Protein AF-G1K058-F1 (afdb_monomer_lite)

Radius of gyration: 16.34 Å; chains: 1; bounding box: 38×43×38 Å

Organism: Rhodnius prolixus (NCBI:txid13249)

Structure (mmCIF, N/CA/C/O backbone):
data_AF-G1K058-F1
#
_entry.id   AF-G1K058-F1
#
loop_
_atom_site.group_PDB
_atom_site.id
_atom_site.type_symbol
_atom_site.label_atom_id
_atom_site.label_alt_id
_atom_site.label_comp_id
_atom_site.label_asym_id
_atom_site.label_entity_id
_atom_site.label_seq_id
_atom_site.pdbx_PDB_ins_code
_atom_site.Cartn_x
_atom_site.Cartn_y
_atom_site.Cartn_z
_atom_site.occupancy
_atom_site.B_iso_or_equiv
_atom_site.auth_seq_id
_atom_site.auth_comp_id
_atom_site.auth_asym_id
_atom_site.auth_atom_id
_atom_site.pdbx_PDB_model_num
ATOM 1 N N . MET A 1 1 ? -13.792 -32.133 -1.913 1.00 38.25 1 MET A N 1
ATOM 2 C CA . MET A 1 1 ? -14.196 -30.854 -1.300 1.00 38.25 1 MET A CA 1
ATOM 3 C C . MET A 1 1 ? -13.817 -29.786 -2.301 1.00 38.25 1 MET A C 1
ATOM 5 O O . MET A 1 1 ? -12.653 -29.425 -2.386 1.00 38.25 1 MET A O 1
ATOM 9 N N . THR A 1 2 ? -14.744 -29.449 -3.188 1.00 34.19 2 THR A N 1
ATOM 10 C CA . THR A 1 2 ? -14.506 -28.474 -4.255 1.00 34.19 2 THR A CA 1
ATOM 11 C C . THR A 1 2 ? -14.747 -27.106 -3.640 1.00 34.19 2 THR A C 1
ATOM 13 O O . THR A 1 2 ? -15.838 -26.860 -3.135 1.00 34.19 2 THR A O 1
ATOM 16 N N . VAL A 1 3 ? -13.718 -26.263 -3.585 1.00 43.19 3 VAL A N 1
ATOM 17 C CA . VAL A 1 3 ? -13.903 -24.854 -3.238 1.00 43.19 3 VAL A CA 1
ATOM 18 C C . VAL A 1 3 ? -14.385 -24.167 -4.507 1.00 43.19 3 VAL A C 1
ATOM 20 O O . VAL A 1 3 ? -13.670 -24.126 -5.505 1.00 43.19 3 VAL A O 1
ATOM 23 N N . GLU A 1 4 ? -15.638 -23.729 -4.514 1.00 37.53 4 GLU A N 1
ATOM 24 C CA . GLU A 1 4 ? -16.128 -22.883 -5.594 1.00 37.53 4 GLU A CA 1
ATOM 25 C C . GLU A 1 4 ? -15.493 -21.506 -5.412 1.00 37.53 4 GLU A C 1
ATOM 27 O O . GLU A 1 4 ? -15.563 -20.914 -4.333 1.00 37.53 4 GLU A O 1
ATOM 32 N N . ALA A 1 5 ? -14.797 -21.030 -6.444 1.00 46.59 5 ALA A N 1
ATOM 33 C CA . ALA A 1 5 ? -14.341 -19.654 -6.491 1.00 46.59 5 ALA A CA 1
ATOM 34 C C . ALA A 1 5 ? -15.591 -18.772 -6.469 1.00 46.59 5 ALA A C 1
ATOM 36 O O . ALA A 1 5 ? -16.369 -18.787 -7.421 1.00 46.59 5 ALA A O 1
ATOM 37 N N . GLY A 1 6 ? -15.810 -18.056 -5.366 1.00 39.38 6 GLY A N 1
ATOM 38 C CA . GLY A 1 6 ? -16.866 -17.058 -5.290 1.00 39.38 6 GLY A CA 1
ATOM 39 C C . GLY A 1 6 ? -16.645 -16.048 -6.407 1.00 39.38 6 GLY A C 1
ATOM 40 O O . GLY A 1 6 ? -15.628 -15.356 -6.436 1.00 39.38 6 GLY A O 1
ATOM 41 N N . THR A 1 7 ? -17.565 -16.007 -7.362 1.00 42.97 7 THR A N 1
ATOM 42 C CA . THR A 1 7 ? -17.615 -14.953 -8.362 1.00 42.97 7 THR A CA 1
ATOM 43 C C . THR A 1 7 ? -17.923 -13.660 -7.615 1.00 42.97 7 THR A C 1
ATOM 45 O O . THR A 1 7 ? -19.024 -13.495 -7.091 1.00 42.97 7 THR A O 1
ATOM 48 N N . ASN A 1 8 ? -16.941 -12.758 -7.516 1.00 55.53 8 ASN A N 1
ATOM 49 C CA . ASN A 1 8 ? -17.161 -11.378 -7.084 1.00 55.53 8 ASN A CA 1
ATOM 50 C C . ASN A 1 8 ? -17.975 -10.657 -8.172 1.00 55.53 8 ASN A C 1
ATOM 52 O O . ASN A 1 8 ? -17.458 -9.828 -8.912 1.00 55.53 8 ASN A O 1
ATOM 56 N N . GLU A 1 9 ? -19.254 -10.997 -8.288 1.00 51.84 9 GLU A N 1
ATOM 57 C CA . GLU A 1 9 ? -20.244 -10.182 -8.985 1.00 51.84 9 GLU A CA 1
ATOM 58 C C . GLU A 1 9 ? -20.846 -9.216 -7.961 1.00 51.84 9 GLU A C 1
ATOM 60 O O . GLU A 1 9 ? -22.005 -9.313 -7.566 1.00 51.84 9 GLU A O 1
ATOM 65 N N . SER A 1 10 ? -20.015 -8.297 -7.468 1.00 53.34 10 SER A N 1
ATOM 66 C CA . SER A 1 10 ? -20.518 -7.098 -6.798 1.00 53.34 10 SER A CA 1
ATOM 67 C C . SER A 1 10 ? -21.114 -6.184 -7.873 1.00 53.34 10 SER A C 1
ATOM 69 O O . SER A 1 10 ? -20.532 -6.085 -8.956 1.00 53.34 10 SER A O 1
ATOM 71 N N . PRO A 1 11 ? -22.256 -5.517 -7.631 1.00 47.69 11 PRO A N 1
ATOM 72 C CA . PRO A 1 11 ? -22.833 -4.614 -8.616 1.00 47.69 11 PRO A CA 1
ATOM 73 C C . PRO A 1 11 ? -21.795 -3.539 -8.941 1.00 47.69 11 PRO A C 1
ATOM 75 O O . PRO A 1 11 ? -21.258 -2.916 -8.027 1.00 47.69 11 PRO A O 1
ATOM 78 N N . ASN A 1 12 ? -21.488 -3.392 -10.234 1.00 54.22 12 ASN A N 1
ATOM 79 C CA . ASN A 1 12 ? -20.564 -2.412 -10.804 1.00 54.22 12 ASN A CA 1
ATOM 80 C C . ASN A 1 12 ? -20.955 -0.985 -10.390 1.00 54.22 12 ASN A C 1
ATOM 82 O O . ASN A 1 12 ? -21.570 -0.248 -11.158 1.00 54.22 12 ASN A O 1
ATOM 86 N N . GLU A 1 13 ? -20.583 -0.572 -9.189 1.00 55.97 13 GLU A N 1
ATOM 87 C CA . GLU A 1 13 ? -20.250 0.817 -8.945 1.00 55.97 13 GLU A CA 1
ATOM 88 C C . GLU A 1 13 ? -18.752 0.907 -9.217 1.00 55.97 13 GLU A C 1
ATOM 90 O O . GLU A 1 13 ? -17.918 0.469 -8.423 1.00 55.97 13 GLU A O 1
ATOM 95 N N . GLU A 1 14 ? -18.430 1.330 -10.439 1.00 68.06 14 GLU A N 1
ATOM 96 C CA . GLU A 1 14 ? -17.064 1.539 -10.904 1.00 68.06 14 GLU A CA 1
ATOM 97 C C . GLU A 1 14 ? -16.303 2.337 -9.837 1.00 68.06 14 GLU A C 1
ATOM 99 O O . GLU A 1 14 ? -16.701 3.451 -9.483 1.00 68.06 14 GLU A O 1
ATOM 104 N N . TYR A 1 15 ? -15.250 1.748 -9.261 1.00 72.75 15 TYR A N 1
ATOM 105 C CA . TYR A 1 15 ? -14.476 2.423 -8.226 1.00 72.75 15 TYR A CA 1
ATOM 106 C C . TYR A 1 15 ? -13.841 3.674 -8.831 1.00 72.75 15 TYR A C 1
ATOM 108 O O . TYR A 1 15 ? -12.884 3.606 -9.604 1.00 72.75 15 TYR A O 1
ATOM 116 N N . LYS A 1 16 ? -14.391 4.838 -8.482 1.00 80.38 16 LYS A N 1
ATOM 117 C CA . LYS A 1 16 ? -13.904 6.115 -8.987 1.00 80.38 16 LYS A CA 1
ATOM 118 C C . LYS A 1 16 ? -12.672 6.535 -8.198 1.00 80.38 16 LYS A C 1
ATOM 120 O O . LYS A 1 16 ? -12.778 7.192 -7.162 1.00 80.38 16 LYS A O 1
ATOM 125 N N . ALA A 1 17 ? -11.507 6.165 -8.713 1.00 85.06 17 ALA A N 1
ATOM 126 C CA . ALA A 1 17 ? -10.233 6.585 -8.154 1.00 85.06 17 ALA A CA 1
ATOM 127 C C . ALA A 1 17 ? -10.122 8.124 -8.084 1.00 85.06 17 ALA A C 1
ATOM 129 O O . ALA A 1 17 ? -10.729 8.843 -8.896 1.00 85.06 17 ALA A O 1
ATOM 130 N N . PRO A 1 18 ? -9.361 8.656 -7.113 1.00 87.62 18 PRO A N 1
ATOM 131 C CA . PRO A 1 18 ? -9.090 10.083 -7.049 1.00 87.62 18 PRO A CA 1
ATOM 132 C C . PRO A 1 18 ? -8.324 10.534 -8.298 1.00 87.62 18 PRO A C 1
ATOM 134 O O . PRO A 1 18 ? -7.562 9.773 -8.886 1.00 87.62 18 PRO A O 1
ATOM 137 N N . ALA A 1 19 ? -8.516 11.790 -8.709 1.00 89.38 19 ALA A N 1
ATOM 138 C CA . ALA A 1 19 ? -7.900 12.327 -9.930 1.00 89.38 19 ALA A CA 1
ATOM 139 C C . ALA A 1 19 ? -6.358 12.357 -9.878 1.00 89.38 19 ALA A C 1
ATOM 141 O O . ALA A 1 19 ? -5.703 12.419 -10.912 1.00 89.38 19 ALA A O 1
ATOM 142 N N . SER A 1 20 ? -5.798 12.331 -8.670 1.00 92.62 20 SER A N 1
ATOM 143 C CA . SER A 1 20 ? -4.372 12.249 -8.343 1.00 92.62 20 SER A CA 1
ATOM 144 C C . SER A 1 20 ? -3.813 10.824 -8.373 1.00 92.62 20 SER A C 1
ATOM 146 O O . SER A 1 20 ? -2.597 10.659 -8.279 1.00 92.62 20 SER A O 1
ATOM 148 N N . ALA A 1 21 ? -4.658 9.793 -8.476 1.00 95.38 21 ALA A N 1
ATOM 149 C CA . ALA A 1 21 ? -4.185 8.420 -8.540 1.00 95.38 21 ALA A CA 1
ATOM 150 C C . ALA A 1 21 ? -3.458 8.152 -9.864 1.00 95.38 21 ALA A C 1
ATOM 152 O O . ALA A 1 21 ? -3.934 8.505 -10.942 1.00 95.38 21 ALA A O 1
ATOM 153 N N . LEU A 1 22 ? -2.313 7.484 -9.765 1.00 96.62 22 LEU A N 1
ATOM 154 C CA . LEU A 1 22 ? -1.502 7.042 -10.889 1.00 96.62 22 LEU A CA 1
ATOM 155 C C . LEU A 1 22 ? -1.647 5.535 -11.063 1.00 96.62 22 LEU A C 1
ATOM 157 O O . LEU A 1 22 ? -1.559 4.783 -10.091 1.00 96.62 22 LEU A O 1
ATOM 161 N N . ASP A 1 23 ? -1.820 5.095 -12.304 1.00 96.06 23 ASP A N 1
ATOM 162 C CA . ASP A 1 23 ? -1.724 3.681 -12.642 1.00 96.06 23 ASP A CA 1
ATOM 163 C C . ASP A 1 23 ? -0.254 3.248 -12.633 1.00 96.06 23 ASP A C 1
ATOM 165 O O . ASP A 1 23 ? 0.580 3.812 -13.344 1.00 96.06 23 ASP A O 1
ATOM 169 N N . VAL A 1 24 ? 0.068 2.276 -11.777 1.00 96.50 24 VAL A N 1
ATOM 170 C CA . VAL A 1 24 ? 1.431 1.742 -11.610 1.00 96.50 24 VAL A CA 1
ATOM 171 C C . VAL A 1 24 ? 1.612 0.374 -12.268 1.00 96.50 24 VAL A C 1
ATOM 173 O O . VAL A 1 24 ? 2.654 -0.263 -12.097 1.00 96.50 24 VAL A O 1
ATOM 176 N N . THR A 1 25 ? 0.608 -0.105 -13.003 1.00 96.69 25 THR A N 1
ATOM 177 C CA . THR A 1 25 ? 0.696 -1.364 -13.743 1.00 96.69 25 THR A CA 1
ATOM 178 C C . THR A 1 25 ? 1.578 -1.204 -14.989 1.00 96.69 25 THR A C 1
ATOM 180 O O . THR A 1 25 ? 1.570 -0.150 -15.627 1.00 96.69 25 THR A O 1
ATOM 183 N N . PRO A 1 26 ? 2.341 -2.239 -15.394 1.00 97.06 26 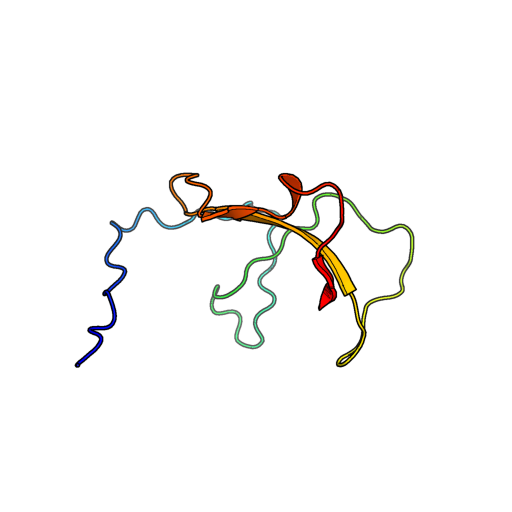PRO A N 1
ATOM 184 C CA . PRO A 1 26 ? 3.160 -2.169 -16.609 1.00 97.06 26 PRO A CA 1
ATOM 185 C C . PRO A 1 26 ? 2.352 -1.927 -17.893 1.00 97.06 26 PRO A C 1
ATOM 187 O O . PRO A 1 26 ? 2.880 -1.393 -18.866 1.00 97.06 26 PRO A O 1
ATOM 190 N N . THR A 1 27 ? 1.093 -2.365 -17.904 1.00 97.44 27 THR A N 1
ATOM 191 C CA . THR A 1 27 ? 0.164 -2.335 -19.043 1.00 97.44 27 THR A CA 1
ATOM 192 C C . THR A 1 27 ? -0.773 -1.133 -19.042 1.00 97.44 27 THR A C 1
ATOM 194 O O . THR A 1 27 ? -1.433 -0.915 -20.056 1.00 97.44 27 THR A O 1
ATOM 197 N N . LEU A 1 28 ? -0.807 -0.350 -17.958 1.00 95.19 28 LEU A N 1
ATOM 198 C CA . LEU A 1 28 ? -1.755 0.750 -17.752 1.00 95.19 28 LEU A CA 1
ATOM 199 C C . LEU A 1 28 ? -3.217 0.299 -17.917 1.00 95.19 28 LEU A C 1
ATOM 201 O O . LEU A 1 28 ? -4.003 0.914 -18.639 1.00 95.19 28 LEU A O 1
ATOM 205 N N . ASP A 1 29 ? -3.552 -0.836 -17.303 1.00 95.06 29 ASP A N 1
ATOM 206 C CA . ASP A 1 29 ? -4.865 -1.479 -17.416 1.00 95.06 29 ASP A CA 1
ATOM 207 C C . ASP A 1 29 ? -5.832 -1.133 -16.273 1.00 95.06 29 ASP A C 1
ATOM 209 O O . ASP A 1 29 ? -6.945 -1.658 -16.221 1.00 95.06 29 ASP A O 1
ATOM 213 N N . GLY A 1 30 ? -5.431 -0.246 -15.363 1.00 93.06 30 GLY A N 1
ATOM 214 C CA . GLY A 1 30 ? -6.221 0.161 -14.207 1.00 93.06 30 GLY A CA 1
ATOM 215 C C . GLY A 1 30 ? -6.241 -0.853 -13.062 1.00 93.06 30 GLY A C 1
ATOM 216 O O . GLY A 1 30 ? -6.975 -0.645 -12.097 1.00 93.06 30 GLY A O 1
ATOM 217 N N . GLY A 1 31 ? -5.447 -1.930 -13.120 1.00 94.81 31 GLY A N 1
ATOM 218 C CA . GLY A 1 31 ? -5.443 -2.972 -12.090 1.00 94.81 31 GLY A CA 1
ATOM 219 C C . GLY A 1 31 ? -4.951 -2.500 -10.716 1.00 94.81 31 GLY A C 1
ATOM 220 O O . GLY A 1 31 ? -5.461 -2.955 -9.691 1.00 94.81 31 GLY A O 1
ATOM 221 N N . VAL A 1 32 ? -3.979 -1.577 -10.670 1.00 95.75 32 VAL A N 1
ATOM 222 C CA . VAL A 1 32 ? -3.466 -0.983 -9.422 1.00 95.75 32 VAL A CA 1
ATOM 223 C C . VAL A 1 32 ? -3.288 0.522 -9.588 1.00 95.75 32 VAL A C 1
ATOM 225 O O . VAL A 1 32 ? -2.377 0.989 -10.270 1.00 95.75 32 VAL A O 1
ATOM 228 N N . LEU A 1 33 ? -4.129 1.277 -8.883 1.00 95.62 33 LEU A N 1
ATOM 229 C CA . LEU A 1 33 ? -4.085 2.735 -8.835 1.00 95.62 33 LEU A CA 1
ATOM 230 C C . LEU A 1 33 ? -3.505 3.191 -7.490 1.00 95.62 33 LEU A C 1
ATOM 232 O O . LEU A 1 33 ? -3.981 2.789 -6.427 1.00 95.62 33 LEU A O 1
ATOM 236 N N . LYS A 1 34 ? -2.462 4.023 -7.532 1.00 95.88 34 LYS A N 1
ATOM 237 C CA . LYS A 1 34 ? -1.718 4.500 -6.360 1.00 95.88 34 LYS A CA 1
ATOM 238 C C . LYS A 1 34 ? -1.827 6.014 -6.232 1.00 95.88 34 LYS A C 1
ATOM 240 O O . LYS A 1 34 ? -1.521 6.743 -7.167 1.00 95.88 34 LYS A O 1
ATOM 245 N N . GLU A 1 35 ? -2.133 6.485 -5.032 1.00 96.00 35 GLU A N 1
ATOM 246 C CA . GLU A 1 35 ? -2.020 7.893 -4.650 1.00 96.00 35 GLU A CA 1
ATOM 247 C C . GLU A 1 35 ? -1.040 8.039 -3.477 1.00 96.00 35 GLU A C 1
ATOM 249 O O . GLU A 1 35 ? -1.046 7.228 -2.546 1.00 96.00 35 GLU A O 1
ATOM 254 N N . ILE A 1 36 ? -0.195 9.074 -3.508 1.00 95.50 36 ILE A N 1
ATOM 255 C CA . ILE A 1 36 ? 0.638 9.461 -2.365 1.00 95.50 36 ILE A CA 1
ATOM 256 C C . ILE A 1 36 ? -0.112 10.531 -1.569 1.00 95.50 36 ILE A C 1
ATOM 258 O O . ILE A 1 36 ? -0.253 11.665 -2.010 1.00 95.50 36 ILE A O 1
ATOM 262 N N . ILE A 1 37 ? -0.591 10.163 -0.379 1.00 95.38 37 ILE A N 1
ATOM 263 C CA . ILE A 1 37 ? -1.323 11.078 0.517 1.00 95.38 37 ILE A CA 1
ATOM 264 C C . ILE A 1 37 ? -0.351 11.972 1.303 1.00 95.38 37 ILE A C 1
ATOM 266 O O . ILE A 1 37 ? -0.656 13.118 1.632 1.00 95.38 37 ILE A O 1
ATOM 270 N N . LYS A 1 38 ? 0.825 11.432 1.636 1.00 95.38 38 LYS A N 1
ATOM 271 C CA . LYS A 1 38 ? 1.908 12.135 2.322 1.00 95.38 38 LYS A CA 1
ATOM 272 C C . LYS A 1 38 ? 3.243 11.579 1.840 1.00 95.38 38 LYS A C 1
ATOM 274 O O . LYS A 1 38 ? 3.441 10.367 1.891 1.00 95.38 38 LYS A O 1
ATOM 279 N N . GLU A 1 39 ? 4.134 12.469 1.417 1.00 95.62 39 GLU A N 1
ATOM 280 C CA . GLU A 1 39 ? 5.486 12.107 0.994 1.00 95.62 39 GLU A CA 1
ATOM 281 C C . GLU A 1 39 ? 6.325 11.554 2.151 1.00 95.62 39 GLU A C 1
ATOM 283 O O . GLU A 1 39 ? 6.142 11.918 3.320 1.00 95.62 39 GLU A O 1
ATOM 288 N N . GLY A 1 40 ? 7.247 10.659 1.801 1.00 94.00 40 GLY A N 1
ATOM 289 C CA . GLY A 1 40 ? 8.292 10.204 2.709 1.00 94.00 40 GLY A CA 1
ATOM 290 C C . GLY A 1 40 ? 9.335 11.295 2.955 1.00 94.00 40 GLY A C 1
ATOM 291 O O . GLY A 1 40 ? 9.424 12.274 2.224 1.00 94.00 40 GLY A O 1
ATOM 292 N N . GLU A 1 41 ? 10.139 11.120 4.000 1.00 95.31 41 GLU A N 1
ATOM 293 C CA . GLU A 1 41 ? 11.241 12.044 4.317 1.00 95.31 41 GLU A CA 1
ATOM 294 C C . GLU A 1 41 ? 12.554 11.669 3.607 1.00 95.31 41 GLU A C 1
ATOM 296 O O . GLU A 1 41 ? 13.504 12.446 3.614 1.00 95.31 41 GLU A O 1
ATOM 301 N N . SER A 1 42 ? 12.615 10.473 3.014 1.00 93.75 42 SER A N 1
ATOM 302 C CA . SER A 1 42 ? 13.783 9.922 2.326 1.00 93.75 42 SER A CA 1
ATOM 303 C C . SER A 1 42 ? 13.435 9.582 0.881 1.00 93.75 42 SER A C 1
ATOM 305 O O . SER A 1 42 ? 12.316 9.161 0.593 1.00 93.75 42 SER A O 1
ATOM 307 N N . GLU A 1 43 ? 14.428 9.696 0.004 1.00 92.69 43 GLU A N 1
ATOM 308 C CA . GLU A 1 43 ? 14.367 9.242 -1.390 1.00 92.69 43 GLU A CA 1
ATOM 309 C C . GLU A 1 43 ? 14.590 7.721 -1.522 1.00 92.69 43 GLU A C 1
ATOM 311 O O . GLU A 1 43 ? 14.441 7.144 -2.600 1.00 92.69 43 GLU A O 1
ATOM 316 N N . GLU A 1 44 ? 14.981 7.044 -0.436 1.00 94.19 44 GLU A N 1
ATOM 317 C CA . GLU A 1 44 ? 15.180 5.597 -0.433 1.00 94.19 44 GLU A CA 1
ATOM 318 C C . GLU A 1 44 ? 13.846 4.848 -0.543 1.00 94.19 44 GLU A C 1
ATOM 320 O O . GLU A 1 44 ? 12.867 5.146 0.142 1.00 94.19 44 GLU A O 1
ATOM 325 N N . THR A 1 45 ? 13.827 3.807 -1.374 1.00 94.06 45 THR A N 1
ATOM 326 C CA . THR A 1 45 ? 12.670 2.924 -1.553 1.00 94.06 45 THR A CA 1
ATOM 327 C C . THR A 1 45 ? 13.077 1.465 -1.336 1.00 94.06 45 THR A C 1
ATOM 329 O O . THR A 1 45 ? 14.217 1.091 -1.629 1.00 94.06 45 THR A O 1
ATOM 332 N N . PRO A 1 46 ? 12.184 0.619 -0.787 1.00 94.75 46 PRO A N 1
ATOM 333 C CA . PRO A 1 46 ? 12.509 -0.778 -0.531 1.00 94.75 46 PRO A CA 1
ATOM 334 C C . PRO A 1 46 ? 12.746 -1.531 -1.844 1.00 94.75 46 PRO A C 1
ATOM 336 O O . PRO A 1 46 ? 11.951 -1.448 -2.780 1.00 94.75 46 PRO A O 1
ATOM 339 N N . LEU A 1 47 ? 13.830 -2.306 -1.890 1.00 95.75 47 LEU A N 1
ATOM 340 C CA . LEU A 1 47 ? 14.136 -3.206 -3.000 1.00 95.75 47 LEU A CA 1
ATOM 341 C C . LEU A 1 47 ? 13.446 -4.562 -2.812 1.00 95.75 47 LEU A C 1
ATOM 343 O O . LEU A 1 47 ? 12.972 -4.910 -1.728 1.00 95.75 47 LEU A O 1
ATOM 347 N N . SER A 1 48 ? 13.426 -5.367 -3.876 1.00 95.31 48 SER A N 1
ATOM 348 C CA . SER A 1 48 ? 12.949 -6.748 -3.790 1.00 95.31 48 SER A CA 1
ATOM 349 C C . SER A 1 48 ? 13.733 -7.530 -2.726 1.00 95.31 48 SER A C 1
ATOM 351 O O . SER A 1 48 ? 14.963 -7.505 -2.707 1.00 95.31 48 SER A O 1
ATOM 35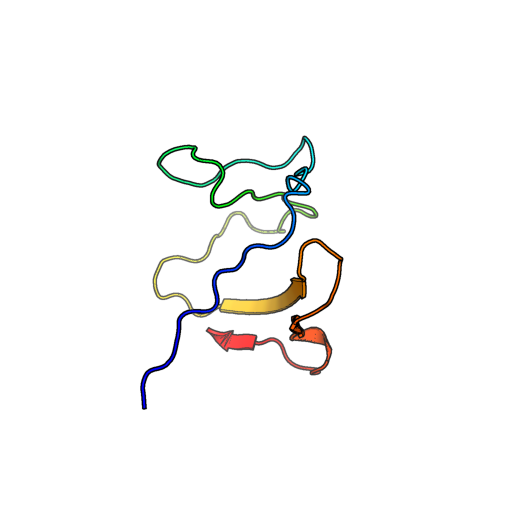3 N N . GLY A 1 49 ? 13.014 -8.206 -1.826 1.00 95.50 49 GLY A N 1
ATOM 354 C CA . GLY A 1 49 ? 13.588 -8.963 -0.709 1.00 95.50 49 GLY A CA 1
ATOM 355 C C . GLY A 1 49 ? 13.864 -8.149 0.561 1.00 95.50 49 GLY A C 1
ATOM 356 O O . GLY A 1 49 ? 14.214 -8.740 1.584 1.00 95.50 49 GLY A O 1
ATOM 357 N N . CYS A 1 50 ? 13.691 -6.822 0.544 1.00 96.38 50 CYS A N 1
ATOM 358 C CA . CYS A 1 50 ? 13.736 -6.020 1.765 1.00 96.38 50 CYS A CA 1
ATOM 359 C C . CYS A 1 50 ? 12.558 -6.362 2.681 1.00 96.38 50 CYS A C 1
ATOM 361 O O . CYS A 1 50 ? 11.418 -6.456 2.228 1.00 96.38 50 CYS A O 1
ATOM 363 N N . LYS A 1 51 ? 12.832 -6.461 3.986 1.00 96.56 51 LYS A N 1
ATOM 364 C CA . LYS A 1 51 ? 11.767 -6.509 4.988 1.00 96.56 51 LYS A CA 1
ATOM 365 C C . LYS A 1 51 ? 11.169 -5.128 5.180 1.00 96.56 51 LYS A C 1
ATOM 367 O 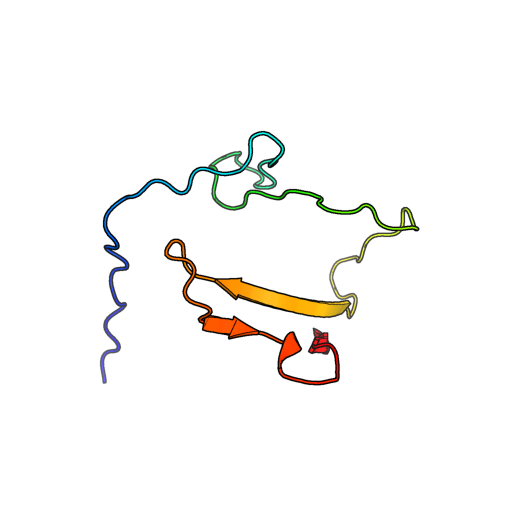O . LYS A 1 51 ? 11.909 -4.157 5.356 1.00 96.56 51 LYS A O 1
ATOM 372 N N . VAL A 1 52 ? 9.847 -5.052 5.215 1.00 95.06 52 VAL A N 1
ATOM 373 C CA . VAL A 1 52 ? 9.117 -3.794 5.425 1.00 95.06 52 VAL A CA 1
ATOM 374 C C . VAL A 1 52 ? 8.236 -3.886 6.660 1.00 95.06 52 VAL A C 1
ATOM 376 O O . VAL A 1 52 ? 7.726 -4.952 6.987 1.00 95.06 52 VAL A O 1
ATOM 379 N N . HIS A 1 53 ? 8.057 -2.757 7.346 1.00 95.06 53 HIS A N 1
ATOM 380 C CA . HIS A 1 53 ? 7.170 -2.631 8.501 1.00 95.06 53 HIS A CA 1
ATOM 381 C C . HIS A 1 53 ? 6.065 -1.643 8.147 1.00 95.06 53 HIS A C 1
ATOM 383 O O . HIS A 1 53 ? 6.359 -0.489 7.836 1.00 95.06 53 HIS A O 1
ATOM 389 N N . VAL A 1 54 ? 4.807 -2.081 8.171 1.00 95.12 54 VAL A N 1
ATOM 390 C CA . VAL A 1 54 ? 3.685 -1.260 7.696 1.00 95.12 54 VAL A CA 1
ATOM 391 C C . VAL A 1 54 ? 2.493 -1.292 8.641 1.00 95.12 54 VAL A C 1
ATOM 393 O O . VAL A 1 54 ? 2.182 -2.311 9.261 1.00 95.12 54 VAL A O 1
ATOM 396 N N . HIS A 1 55 ? 1.780 -0.167 8.683 1.00 95.88 55 HIS A N 1
ATOM 397 C CA . HIS A 1 55 ? 0.384 -0.143 9.090 1.00 95.88 55 HIS A CA 1
ATOM 398 C C . HIS A 1 55 ? -0.503 0.013 7.853 1.00 95.88 55 HIS A C 1
ATOM 400 O O . HIS A 1 55 ? -0.383 0.995 7.125 1.00 95.88 55 HIS A O 1
ATOM 406 N N . TYR A 1 56 ? -1.422 -0.925 7.652 1.00 94.44 56 TYR A N 1
ATOM 407 C CA . TYR A 1 56 ? -2.435 -0.913 6.601 1.00 94.44 56 TYR A CA 1
ATOM 408 C C . TYR A 1 56 ? -3.855 -1.104 7.157 1.00 94.44 56 TYR A C 1
ATOM 410 O O . TYR A 1 56 ? -4.058 -1.624 8.264 1.00 94.44 56 TYR A O 1
ATOM 418 N N . THR A 1 57 ? -4.828 -0.703 6.341 1.00 95.50 57 THR A N 1
ATOM 419 C CA . THR A 1 57 ? -6.256 -1.001 6.488 1.00 95.50 57 THR A CA 1
ATOM 420 C C . THR A 1 57 ? -6.794 -1.350 5.102 1.00 95.50 57 THR A C 1
ATOM 422 O O . THR A 1 57 ? -6.744 -0.509 4.206 1.00 95.50 57 THR A O 1
ATOM 425 N N . GLY A 1 58 ? -7.283 -2.575 4.926 1.00 94.81 58 GLY A N 1
ATOM 426 C CA . GLY A 1 58 ? -7.944 -3.040 3.708 1.00 94.81 58 GLY A CA 1
ATOM 427 C C . GLY A 1 58 ? -9.454 -2.833 3.797 1.00 94.81 58 GLY A C 1
ATOM 428 O O . GLY A 1 58 ? -10.076 -3.202 4.796 1.00 94.81 58 GLY A O 1
ATOM 429 N N . LYS A 1 59 ? -10.043 -2.229 2.762 1.00 95.06 59 LYS A N 1
ATOM 430 C CA . LYS A 1 59 ? -11.485 -1.965 2.663 1.00 95.06 59 LYS A CA 1
ATOM 431 C C . LYS A 1 59 ? -12.030 -2.430 1.319 1.00 95.06 59 LYS A C 1
ATOM 433 O O . LYS A 1 59 ? -11.329 -2.340 0.314 1.00 95.06 59 LYS A O 1
ATOM 438 N N . LEU A 1 60 ? -13.273 -2.897 1.318 1.00 94.44 60 LEU A N 1
ATOM 439 C CA . LEU A 1 60 ? -14.073 -3.083 0.110 1.00 94.44 60 LEU A CA 1
ATOM 440 C C . LEU A 1 60 ? -14.573 -1.723 -0.411 1.00 94.44 60 LEU A C 1
ATOM 442 O O . LEU A 1 60 ? -14.444 -0.699 0.267 1.00 94.44 60 LEU A O 1
ATOM 446 N N . THR A 1 61 ? -15.138 -1.702 -1.620 1.00 91.06 61 THR A N 1
ATOM 447 C CA . THR A 1 61 ? -15.627 -0.473 -2.276 1.00 91.06 61 THR A CA 1
ATOM 448 C C . THR A 1 61 ? -16.787 0.186 -1.533 1.00 91.06 61 THR A C 1
ATOM 450 O O . THR A 1 61 ? -16.911 1.406 -1.561 1.00 91.06 61 THR A O 1
ATOM 453 N N . ASP A 1 62 ? -17.578 -0.598 -0.800 1.00 90.12 62 ASP A N 1
ATOM 454 C CA . ASP A 1 62 ? -18.647 -0.123 0.086 1.00 90.12 62 ASP A CA 1
ATOM 455 C C . ASP A 1 62 ? -18.127 0.472 1.416 1.00 90.12 62 ASP A C 1
ATOM 457 O O . ASP A 1 62 ? -18.902 0.961 2.238 1.00 90.12 62 ASP A O 1
ATOM 461 N N . GLY A 1 63 ? -16.808 0.442 1.642 1.00 91.88 63 GLY A N 1
ATOM 462 C CA . GLY A 1 63 ? -16.151 0.930 2.850 1.00 91.88 63 GLY A CA 1
ATOM 463 C C . GLY A 1 63 ? -15.993 -0.107 3.965 1.00 91.88 63 GLY A C 1
ATOM 464 O O . GLY A 1 63 ? -15.310 0.192 4.952 1.00 91.88 63 GLY A O 1
ATOM 465 N N . THR A 1 64 ? -16.551 -1.314 3.820 1.00 95.00 64 THR A N 1
ATOM 466 C CA . THR A 1 64 ? -16.413 -2.405 4.792 1.00 95.00 64 THR A CA 1
ATOM 467 C C . THR A 1 64 ? -14.939 -2.777 4.954 1.00 95.00 64 THR A C 1
ATOM 469 O O . THR A 1 64 ? -14.259 -3.127 3.989 1.00 95.00 64 THR A O 1
ATOM 472 N N . VAL A 1 65 ? -14.422 -2.699 6.183 1.00 95.69 65 VAL A N 1
ATOM 473 C CA . VAL A 1 65 ? -13.052 -3.122 6.515 1.00 95.69 65 VAL A CA 1
ATOM 474 C C . VAL A 1 65 ? -13.008 -4.646 6.576 1.00 95.69 65 VAL A C 1
ATOM 476 O O . VAL A 1 65 ? -13.759 -5.241 7.346 1.00 95.69 65 VAL A O 1
ATOM 479 N N . PHE A 1 66 ? -12.117 -5.272 5.806 1.00 95.56 66 PHE A N 1
ATOM 480 C CA . PHE A 1 66 ? -11.911 -6.727 5.854 1.00 95.56 66 PHE A CA 1
ATOM 481 C C . PHE A 1 66 ? -10.638 -7.126 6.615 1.00 95.56 66 PH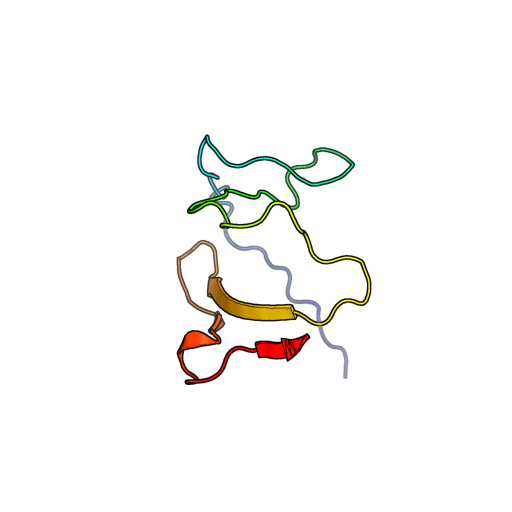E A C 1
ATOM 483 O O . PHE A 1 66 ? -10.566 -8.242 7.121 1.00 95.56 66 PHE A O 1
ATOM 490 N N . ASP A 1 67 ? -9.650 -6.229 6.716 1.00 93.31 67 ASP A N 1
ATOM 491 C CA . ASP A 1 67 ? -8.439 -6.435 7.518 1.00 93.31 67 ASP A CA 1
ATOM 492 C C . ASP A 1 67 ? -7.827 -5.091 7.951 1.00 93.31 67 ASP A C 1
ATOM 494 O O . ASP A 1 67 ? -7.865 -4.095 7.218 1.00 93.31 67 ASP A O 1
ATOM 498 N N . SER A 1 68 ? -7.231 -5.042 9.141 1.00 94.56 68 SER A N 1
ATOM 499 C CA . SER A 1 68 ? -6.444 -3.898 9.587 1.00 94.56 68 SER A CA 1
ATOM 500 C C . SER A 1 68 ? -5.347 -4.297 10.564 1.00 94.56 68 SER A C 1
ATOM 502 O O . SER A 1 68 ? -5.559 -4.931 11.593 1.00 94.56 68 SER A O 1
ATOM 504 N N . SER A 1 69 ? -4.146 -3.798 10.295 1.00 93.62 69 SER A N 1
ATOM 505 C CA . SER A 1 69 ? -3.031 -3.882 11.245 1.00 93.62 69 SER A CA 1
ATOM 506 C C . SER A 1 69 ? -3.155 -2.909 12.422 1.00 93.62 69 SER A C 1
ATOM 508 O O . SER A 1 69 ? -2.438 -3.061 13.406 1.00 93.62 69 SER A O 1
ATOM 510 N N . ARG A 1 70 ? -4.014 -1.883 12.323 1.00 89.88 70 ARG A N 1
ATOM 511 C CA . ARG A 1 70 ? -4.095 -0.802 13.321 1.00 89.88 70 ARG A CA 1
ATOM 512 C C . ARG A 1 70 ? -4.824 -1.212 14.595 1.00 89.88 70 ARG A C 1
ATOM 514 O O . ARG A 1 70 ? -4.668 -0.541 15.608 1.00 89.88 70 ARG A O 1
ATOM 521 N N . ASP A 1 71 ? -5.539 -2.331 14.559 1.00 83.56 71 ASP A N 1
ATOM 522 C CA . ASP A 1 71 ? -6.148 -2.932 15.747 1.00 83.56 71 ASP A CA 1
ATOM 523 C C . ASP A 1 71 ? -5.091 -3.535 16.690 1.00 83.56 71 ASP A C 1
ATOM 525 O O . ASP A 1 71 ? -5.371 -3.827 17.853 1.00 83.56 71 ASP A O 1
ATOM 529 N N . LYS A 1 72 ? -3.852 -3.705 16.206 1.00 85.06 72 LYS A N 1
ATOM 530 C CA . LYS A 1 72 ? -2.701 -4.168 16.982 1.00 85.06 72 LYS A CA 1
ATOM 531 C C . LYS A 1 72 ? -1.712 -3.015 17.192 1.00 85.06 72 LYS A C 1
ATOM 533 O O . LYS A 1 72 ? -1.520 -2.191 16.301 1.00 85.06 72 LYS A O 1
ATOM 538 N N . PRO A 1 73 ? -1.016 -2.972 18.341 1.00 80.38 73 PRO A N 1
ATOM 539 C CA . PRO A 1 73 ? -0.081 -1.889 18.645 1.00 80.38 73 PRO A CA 1
ATOM 540 C C . PRO A 1 73 ? 1.214 -1.939 17.822 1.00 80.38 73 PRO A C 1
ATOM 542 O O . PRO A 1 73 ? 1.962 -0.966 17.819 1.00 80.38 73 PRO A O 1
ATOM 545 N N . GLN A 1 74 ? 1.513 -3.057 17.154 1.00 86.69 74 GLN A N 1
ATOM 546 C CA . GLN A 1 74 ? 2.749 -3.241 16.394 1.00 86.69 74 GLN A CA 1
ATOM 547 C C . GLN A 1 74 ? 2.474 -3.299 14.886 1.00 86.69 74 GLN A C 1
ATOM 549 O O . GLN A 1 74 ? 1.450 -3.859 14.482 1.00 86.69 74 GLN A O 1
ATOM 554 N N . PRO A 1 75 ? 3.373 -2.742 14.051 1.00 90.69 75 PRO A N 1
ATOM 555 C CA . PRO A 1 75 ? 3.268 -2.854 12.603 1.00 90.69 75 PRO A CA 1
ATOM 556 C C . PRO A 1 75 ? 3.415 -4.309 12.159 1.00 90.69 75 PRO A C 1
ATOM 558 O O . PRO A 1 75 ? 4.018 -5.136 12.846 1.00 90.69 75 PRO A O 1
ATOM 561 N N . PHE A 1 76 ? 2.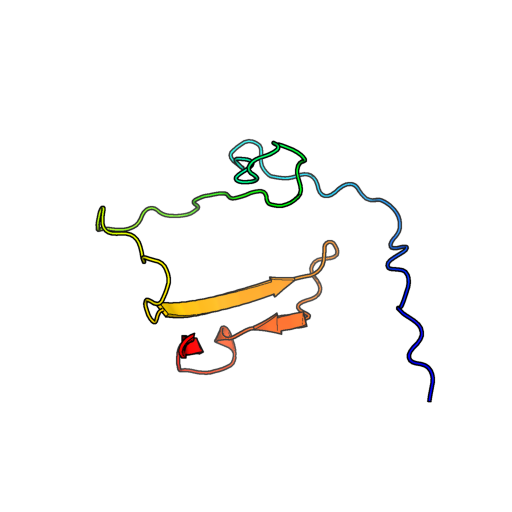876 -4.611 10.983 1.00 93.50 76 PHE A N 1
ATOM 562 C CA . PHE A 1 76 ? 3.066 -5.912 10.360 1.00 93.50 76 PHE A CA 1
ATOM 563 C C . PHE A 1 76 ? 4.400 -5.938 9.607 1.00 93.50 76 PHE A C 1
ATOM 565 O O . PHE A 1 76 ? 4.756 -4.946 8.966 1.00 93.50 76 PHE A O 1
ATOM 572 N N . THR A 1 77 ? 5.107 -7.068 9.668 1.00 93.62 77 THR A N 1
ATOM 573 C CA . THR A 1 77 ? 6.369 -7.284 8.949 1.00 93.62 77 THR A CA 1
ATOM 574 C C . THR A 1 77 ? 6.176 -8.306 7.837 1.00 93.62 77 THR A C 1
ATOM 576 O O . THR A 1 77 ? 5.653 -9.392 8.092 1.00 93.62 77 THR A O 1
ATOM 579 N N . PHE A 1 78 ? 6.641 -7.968 6.635 1.00 91.31 78 PHE A N 1
ATOM 580 C CA . PHE A 1 78 ? 6.771 -8.874 5.489 1.00 91.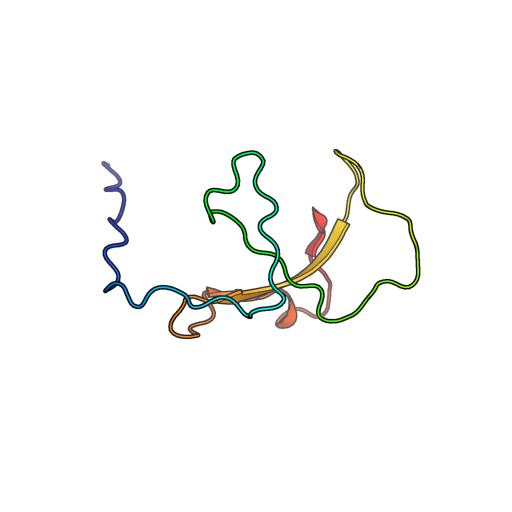31 78 PHE A CA 1
ATOM 581 C C . PHE A 1 78 ? 8.246 -9.041 5.125 1.00 91.31 78 PHE A C 1
ATOM 583 O O . PHE A 1 78 ? 9.012 -8.075 5.364 1.00 91.31 78 PHE A O 1
#

Foldseek 3Di:
DDDDDPPPPDPPPPLDDDPQWDDPDPVSPPPDTDHDPDDDPDPDDDDPPDKDWDWDWDADSVRHTPDTPVVDPGTDID

InterPro domains:
  IPR001179 FKBP-type peptidyl-prolyl cis-trans isomerase domain [PF00254] (44-78)
  IPR001179 FKBP-type peptidyl-prolyl cis-trans isomerase domain [PS50059] (49-78)
  IPR046357 Peptidyl-prolyl cis-trans isomerase domain superfamily [G3DSA:3.10.50.40] (2-78)
  IPR050689 FKBP-type Peptidyl-prolyl cis-trans Isomerase [PTHR10516] (28-78)

pLDDT: mean 84.93, std 18.27, range [34.19, 97.44]

Secondary structure (DSSP, 8-state):
------------------TT-EE-STT--SS-EE--SS--SSS--PPTT---EE--EEE-TT--EEEEGGGSSS-EE-

Sequence (78 aa):
MTVEAGTNESPNEEYKAPASALDVTPTLDGGVLKEIIKEGESEETPLSGCKVHVHYTGKLTDGTVFDSSRDKPQPFTF